Protein AF-A0A2P4XGY5-F1 (afdb_monomer_lite)

Secondary structure (DSSP, 8-state):
------------------------------------------S-TTTTHHHHHHHHHTT--HHHHHHHTTHHHHHHHH-TT-HHHHT-HHHHHHHHHHHHHHHS---

InterPro domains:
  IPR031825 RXLR phytopathogen effector protein [PF16810] (3-102)

Sequence (107 aa):
MTSRSDQITLSGVDLPDHELSEATTGMGRFLRSSDDTKNDADSEERGFEAYYKMWHNNGETSAAIKKDLGIPGLRFRYGKGSAKLLARDEYKKWKGYKEYLKTHPLD

pLDDT: mean 71.8, std 21.52, range [37.44, 94.12]

Structure (mmCIF, N/CA/C/O backbone):
data_AF-A0A2P4XGY5-F1
#
_entry.id   AF-A0A2P4XGY5-F1
#
loop_
_atom_site.group_PDB
_atom_site.id
_atom_site.type_symbol
_atom_site.label_atom_id
_atom_site.label_alt_id
_atom_site.label_comp_id
_atom_site.label_asym_id
_atom_site.label_entity_id
_atom_site.label_seq_id
_atom_site.pdbx_PDB_ins_code
_atom_site.Cartn_x
_atom_site.Cartn_y
_atom_site.Cartn_z
_atom_site.occupancy
_atom_site.B_iso_or_equiv
_atom_site.auth_seq_id
_atom_site.auth_comp_id
_atom_site.auth_asym_id
_atom_site.auth_atom_id
_atom_site.pdbx_PDB_model_num
ATOM 1 N N . MET A 1 1 ? 63.642 -21.630 -48.508 1.00 37.44 1 MET A N 1
ATOM 2 C CA . MET A 1 1 ? 63.245 -20.643 -49.533 1.00 37.44 1 MET A CA 1
ATOM 3 C C . MET A 1 1 ? 61.914 -20.036 -49.107 1.00 37.44 1 MET A C 1
ATOM 5 O O . MET A 1 1 ? 60.997 -20.801 -48.856 1.00 37.44 1 MET A O 1
ATOM 9 N N . THR A 1 2 ? 61.901 -18.700 -48.958 1.00 45.09 2 THR A N 1
ATOM 10 C CA . THR A 1 2 ? 60.759 -17.745 -48.990 1.00 45.09 2 THR A CA 1
ATOM 11 C C . THR A 1 2 ? 59.548 -18.016 -48.080 1.00 45.09 2 THR A C 1
ATOM 13 O O . THR A 1 2 ? 58.754 -18.906 -48.346 1.00 45.09 2 THR A O 1
ATOM 16 N N . SER A 1 3 ? 59.426 -17.316 -46.944 1.00 48.00 3 SER A N 1
ATOM 17 C CA . SER A 1 3 ? 58.720 -16.020 -46.781 1.00 48.00 3 SER A CA 1
ATOM 18 C C . SER A 1 3 ? 57.253 -16.025 -47.213 1.00 48.00 3 SER A C 1
ATOM 20 O O . SER A 1 3 ? 56.993 -16.000 -48.412 1.00 48.00 3 SER A O 1
ATOM 22 N N . ARG A 1 4 ? 56.331 -15.855 -46.252 1.00 46.91 4 ARG A N 1
ATOM 23 C CA . ARG A 1 4 ? 55.344 -14.761 -46.283 1.00 46.91 4 ARG A CA 1
ATOM 24 C C . ARG A 1 4 ? 54.706 -14.558 -44.907 1.00 46.91 4 ARG A C 1
ATOM 26 O O . ARG A 1 4 ? 54.059 -15.447 -44.368 1.00 46.91 4 ARG A 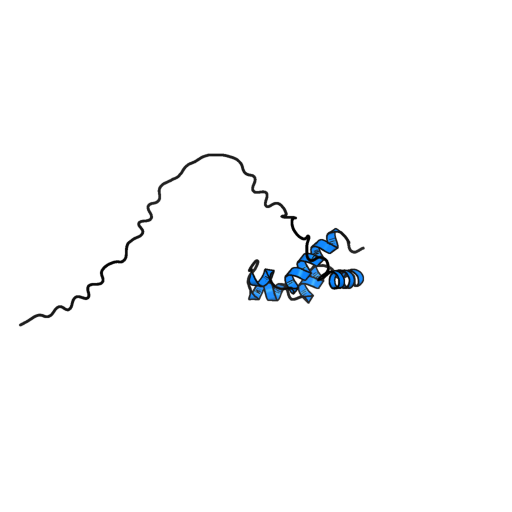O 1
ATOM 33 N N . SER A 1 5 ? 54.962 -13.382 -44.354 1.00 55.62 5 SER A N 1
ATOM 34 C CA . SER A 1 5 ? 54.283 -12.815 -43.198 1.00 55.62 5 SER A CA 1
ATOM 35 C C . SER A 1 5 ? 52.992 -12.156 -43.674 1.00 55.62 5 SER A C 1
ATOM 37 O O . SER A 1 5 ? 53.058 -11.329 -44.580 1.00 55.62 5 SER A O 1
ATOM 39 N N . ASP A 1 6 ? 51.867 -12.440 -43.027 1.00 55.53 6 ASP A N 1
ATOM 40 C CA . ASP A 1 6 ? 50.656 -11.629 -43.146 1.00 55.53 6 ASP A CA 1
ATOM 41 C C . ASP A 1 6 ? 50.353 -11.034 -41.764 1.00 55.53 6 ASP A C 1
ATOM 43 O O . ASP A 1 6 ? 49.830 -11.685 -40.861 1.00 55.53 6 ASP A O 1
ATOM 47 N N . GLN A 1 7 ? 50.808 -9.789 -41.594 1.00 51.50 7 GLN A N 1
ATOM 48 C CA . GLN A 1 7 ? 50.501 -8.918 -40.464 1.00 51.50 7 GLN A CA 1
ATOM 49 C C . GLN A 1 7 ? 49.045 -8.457 -40.562 1.00 51.50 7 GLN A C 1
ATOM 51 O O . GLN A 1 7 ? 48.626 -7.935 -41.593 1.00 51.50 7 GLN A O 1
ATOM 56 N N . ILE A 1 8 ? 48.303 -8.577 -39.463 1.00 56.19 8 ILE A N 1
ATOM 57 C CA . ILE A 1 8 ? 47.029 -7.885 -39.276 1.00 56.19 8 ILE A CA 1
ATOM 58 C C . ILE A 1 8 ? 47.335 -6.643 -38.438 1.00 56.19 8 ILE A C 1
ATOM 60 O O . ILE A 1 8 ? 47.597 -6.739 -37.241 1.00 56.19 8 ILE A O 1
ATOM 64 N N . THR A 1 9 ? 47.338 -5.478 -39.080 1.00 54.66 9 THR A N 1
ATOM 65 C CA . THR A 1 9 ? 47.434 -4.176 -38.413 1.00 54.66 9 THR A CA 1
ATOM 66 C C . THR A 1 9 ? 46.053 -3.798 -37.883 1.00 54.66 9 THR A C 1
ATOM 68 O O . THR A 1 9 ? 45.167 -3.452 -38.661 1.00 54.66 9 THR A O 1
ATOM 71 N N . LEU A 1 10 ? 45.862 -3.850 -36.564 1.00 51.94 10 LEU A N 1
ATOM 72 C CA . LEU A 1 10 ? 44.724 -3.231 -35.880 1.00 51.94 10 LEU A CA 1
ATOM 73 C C . LEU A 1 10 ? 45.239 -2.026 -35.097 1.00 51.94 10 LEU A C 1
ATOM 75 O O . LEU A 1 10 ? 45.783 -2.147 -34.002 1.00 51.94 10 LEU A O 1
ATOM 79 N N . SER A 1 11 ? 45.117 -0.859 -35.719 1.00 54.34 11 SER A N 1
ATOM 80 C CA . SER A 1 11 ? 45.377 0.432 -35.097 1.00 54.34 11 SER A CA 1
ATOM 81 C C . SER A 1 11 ? 44.217 0.825 -34.181 1.00 54.34 11 SER A C 1
ATOM 83 O O . SER A 1 11 ? 43.065 0.799 -34.604 1.00 54.34 11 SER A O 1
ATOM 85 N N . GLY A 1 12 ? 44.558 1.283 -32.975 1.00 49.09 12 GLY A N 1
ATOM 86 C CA . GLY A 1 12 ? 43.756 2.244 -32.219 1.00 49.09 12 GLY A CA 1
ATOM 87 C C . GLY A 1 12 ? 42.741 1.655 -31.247 1.00 49.09 12 GLY A C 1
ATOM 88 O O . GLY A 1 12 ? 41.549 1.656 -31.531 1.00 49.09 12 GLY A O 1
ATOM 89 N N . VAL A 1 13 ? 43.198 1.272 -30.052 1.00 45.91 13 VAL A N 1
ATOM 90 C CA . VAL A 1 13 ? 42.359 1.383 -28.853 1.00 45.91 13 VAL A CA 1
ATOM 91 C C . VAL A 1 13 ? 43.190 2.049 -27.763 1.00 45.91 13 VAL A C 1
ATOM 93 O O . VAL A 1 13 ? 44.171 1.502 -27.269 1.00 45.91 13 VAL A O 1
ATOM 96 N N . ASP A 1 14 ? 42.792 3.285 -27.506 1.00 43.50 14 ASP A N 1
ATOM 97 C CA . ASP A 1 14 ? 43.251 4.219 -26.490 1.00 43.50 14 ASP A CA 1
ATOM 98 C C . ASP A 1 14 ? 43.132 3.598 -25.084 1.00 43.50 14 ASP A C 1
ATOM 100 O O . ASP A 1 14 ? 42.081 3.059 -24.721 1.00 43.50 14 ASP A O 1
ATOM 104 N N . LEU A 1 15 ? 44.224 3.622 -24.314 1.00 52.44 15 LEU A N 1
ATOM 105 C CA . LEU A 1 15 ? 44.234 3.259 -22.895 1.00 52.44 15 LEU A CA 1
ATOM 106 C C . LEU A 1 15 ? 43.568 4.377 -22.081 1.00 52.44 15 LEU A C 1
ATOM 108 O O . LEU A 1 15 ? 43.986 5.524 -22.220 1.00 52.44 15 LEU A O 1
ATOM 112 N N . PRO A 1 16 ? 42.697 4.077 -21.105 1.00 49.97 16 PRO A N 1
ATOM 113 C CA . PRO A 1 16 ? 42.572 4.936 -19.948 1.00 49.97 16 PRO A CA 1
ATOM 114 C C . PRO A 1 16 ? 43.587 4.481 -18.897 1.00 49.97 16 PRO A C 1
ATOM 116 O O . PRO A 1 16 ? 43.412 3.481 -18.199 1.00 49.97 16 PRO A O 1
ATOM 119 N N . ASP A 1 17 ? 44.663 5.249 -18.823 1.00 48.97 17 ASP A N 1
ATOM 120 C CA . ASP A 1 17 ? 45.519 5.381 -17.656 1.00 48.97 17 ASP A CA 1
ATOM 121 C C . ASP A 1 17 ? 44.669 5.970 -16.514 1.00 48.97 17 ASP A C 1
ATOM 123 O O . ASP A 1 17 ? 44.130 7.072 -16.633 1.00 48.97 17 ASP A O 1
ATOM 127 N N . HIS A 1 18 ? 44.437 5.202 -15.447 1.00 39.31 18 HIS A N 1
ATOM 128 C CA . HIS A 1 18 ? 43.708 5.683 -14.270 1.00 39.31 18 HIS A CA 1
ATOM 129 C C . HIS A 1 18 ? 44.672 5.792 -13.089 1.00 39.31 18 HIS A C 1
ATOM 131 O O . HIS A 1 18 ? 44.630 5.002 -12.142 1.00 39.31 18 HIS A O 1
ATOM 137 N N . GLU A 1 19 ? 45.539 6.797 -13.168 1.00 43.22 19 GLU A N 1
ATOM 138 C CA . GLU A 1 19 ? 46.368 7.268 -12.063 1.00 43.22 19 GLU A CA 1
ATOM 139 C C . GLU A 1 19 ? 45.480 7.746 -10.903 1.00 43.22 19 GLU A C 1
ATOM 141 O O . GLU A 1 19 ? 44.643 8.645 -11.015 1.00 43.22 19 GLU A O 1
ATOM 146 N N . LEU A 1 20 ? 45.672 7.102 -9.756 1.00 45.53 20 LEU A N 1
ATOM 147 C CA . LEU A 1 20 ? 45.233 7.566 -8.447 1.00 45.53 20 LEU A CA 1
ATOM 148 C C . LEU A 1 20 ? 46.082 8.776 -8.043 1.00 45.53 20 LEU A C 1
ATOM 150 O O . LEU A 1 20 ? 47.285 8.629 -7.849 1.00 45.53 20 LEU A O 1
ATOM 154 N N . SER A 1 21 ? 45.467 9.940 -7.820 1.00 39.94 21 SER A N 1
ATOM 155 C CA . SER A 1 21 ? 46.024 10.964 -6.922 1.00 39.94 21 SER A CA 1
ATOM 156 C C . SER A 1 21 ? 44.947 11.899 -6.362 1.00 39.94 21 SER A C 1
ATOM 158 O O . SER A 1 21 ? 44.433 12.795 -7.022 1.00 39.94 21 SER A O 1
ATOM 160 N N . GLU A 1 22 ? 44.589 11.584 -5.117 1.00 44.88 22 GLU A N 1
ATOM 161 C CA . GLU A 1 22 ? 44.349 12.469 -3.971 1.00 44.88 22 GLU A CA 1
ATOM 162 C C . GLU A 1 22 ? 43.807 13.890 -4.223 1.00 44.88 22 GLU A C 1
ATOM 164 O O . GLU A 1 22 ? 44.547 14.839 -4.465 1.00 44.88 22 GLU A O 1
ATOM 169 N N . ALA A 1 23 ? 42.508 14.069 -3.964 1.00 43.47 23 ALA A N 1
ATOM 170 C CA . ALA A 1 23 ? 41.933 15.360 -3.597 1.00 43.47 23 ALA A CA 1
ATOM 171 C C . ALA A 1 23 ? 41.530 15.329 -2.113 1.00 43.47 23 ALA A C 1
ATOM 173 O O . ALA A 1 23 ? 40.407 14.972 -1.756 1.00 43.47 23 ALA A O 1
ATOM 174 N N . THR A 1 24 ? 42.458 15.706 -1.230 1.00 49.38 24 THR A N 1
ATOM 175 C CA . THR A 1 24 ? 42.098 16.155 0.119 1.00 49.38 24 THR A CA 1
ATOM 176 C C . THR A 1 24 ? 41.505 17.558 0.000 1.00 49.38 24 THR A C 1
ATOM 178 O O . THR A 1 24 ? 42.178 18.532 -0.326 1.00 49.38 24 THR A O 1
ATOM 181 N N . THR A 1 25 ? 40.197 17.674 0.193 1.00 49.09 25 THR A N 1
ATOM 182 C CA . THR A 1 25 ? 39.537 18.954 0.454 1.00 49.09 25 THR A CA 1
ATOM 183 C C . THR A 1 25 ? 38.646 18.741 1.659 1.00 49.09 25 THR A C 1
ATOM 185 O O . THR A 1 25 ? 37.516 18.266 1.566 1.00 49.09 25 THR A O 1
ATOM 188 N N . GLY A 1 26 ? 39.206 19.052 2.825 1.00 50.72 26 GLY A N 1
ATOM 189 C CA . GLY A 1 26 ? 38.421 19.257 4.024 1.00 50.72 26 GLY A CA 1
ATOM 190 C C . GLY A 1 26 ? 37.475 20.433 3.810 1.00 50.72 26 GLY A C 1
ATOM 191 O O . GLY A 1 26 ? 37.919 21.554 3.600 1.00 50.72 26 GLY A O 1
ATOM 192 N N . MET A 1 27 ? 36.178 20.169 3.895 1.00 45.06 27 MET A N 1
ATOM 193 C CA . MET A 1 27 ? 35.143 21.150 4.200 1.00 45.06 27 MET A CA 1
ATOM 194 C C . MET A 1 27 ? 33.982 20.395 4.836 1.00 45.06 27 MET A C 1
ATOM 196 O O . MET A 1 27 ? 33.572 19.327 4.387 1.00 45.06 27 MET A O 1
ATOM 200 N N . GLY A 1 28 ? 33.564 20.905 5.988 1.00 45.88 28 GLY A N 1
ATOM 201 C CA . GLY A 1 28 ? 32.724 20.195 6.928 1.00 45.88 28 GLY A CA 1
ATOM 202 C C . GLY A 1 28 ? 31.275 20.034 6.497 1.00 45.88 28 GLY A C 1
ATOM 203 O O . GLY A 1 28 ? 30.821 20.582 5.500 1.00 45.88 28 GLY A O 1
ATOM 204 N N . ARG A 1 29 ? 30.559 19.342 7.392 1.00 52.03 29 ARG A N 1
ATOM 205 C CA . ARG A 1 29 ? 29.111 19.409 7.602 1.00 52.03 29 ARG A CA 1
ATOM 206 C C . ARG A 1 29 ? 28.300 19.149 6.337 1.00 52.03 29 ARG A C 1
ATOM 208 O O . ARG A 1 29 ? 28.008 20.086 5.629 1.00 52.03 29 ARG A O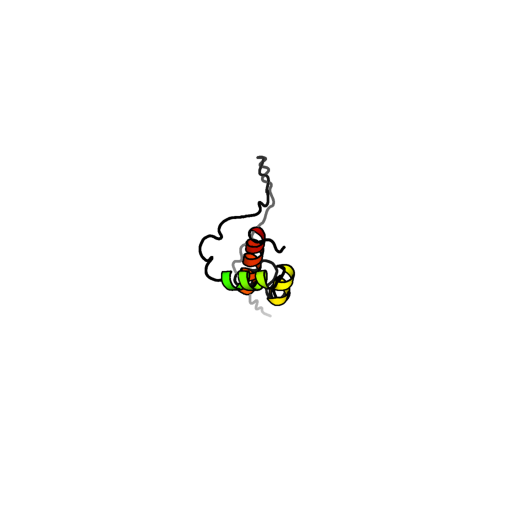 1
ATOM 215 N N . PHE A 1 30 ? 27.738 17.949 6.220 1.00 46.72 30 PHE A N 1
ATOM 216 C CA . PHE A 1 30 ? 26.279 17.825 6.178 1.00 46.72 30 PHE A CA 1
ATOM 217 C C . PHE A 1 30 ? 25.865 16.495 6.803 1.00 46.72 30 PHE A C 1
ATOM 219 O O . PHE A 1 30 ? 26.237 15.414 6.354 1.00 46.72 30 PHE A O 1
ATOM 226 N N . LEU A 1 31 ? 25.089 16.616 7.878 1.00 55.31 31 LEU A N 1
ATOM 227 C CA . LEU A 1 31 ? 24.214 15.581 8.398 1.00 55.31 31 LEU A CA 1
ATOM 228 C C . LEU A 1 31 ? 23.413 15.017 7.222 1.00 55.31 31 LEU A C 1
ATOM 230 O O . LEU A 1 31 ? 22.451 15.644 6.784 1.00 55.31 31 LEU A O 1
ATOM 234 N N . ARG A 1 32 ? 23.761 13.833 6.712 1.00 44.66 32 ARG A N 1
ATOM 235 C CA . ARG A 1 32 ? 22.828 13.098 5.856 1.00 44.66 32 ARG A CA 1
ATOM 236 C C . ARG A 1 32 ? 21.854 12.355 6.760 1.00 44.66 32 ARG A C 1
ATOM 238 O O . ARG A 1 32 ? 21.857 11.132 6.853 1.00 44.66 32 ARG A O 1
ATOM 245 N N . SER A 1 33 ? 21.031 13.158 7.439 1.00 49.53 33 SER A N 1
ATOM 246 C CA . SER A 1 33 ? 19.663 12.786 7.756 1.00 49.53 33 SER A CA 1
ATOM 247 C C . SER A 1 33 ? 19.090 12.248 6.449 1.00 49.53 33 SER A C 1
ATOM 249 O O . SER A 1 33 ? 18.897 13.005 5.499 1.00 49.53 33 SER A O 1
ATOM 251 N N . SER A 1 34 ? 18.915 10.931 6.336 1.00 41.94 34 SER A N 1
ATOM 252 C CA . SER A 1 34 ? 17.953 10.414 5.362 1.00 41.94 34 SER A CA 1
ATOM 253 C C . SER A 1 34 ? 16.595 10.638 5.994 1.00 41.94 34 SER A C 1
ATOM 255 O O . SER A 1 34 ? 15.980 9.741 6.564 1.00 41.94 34 SER A O 1
ATOM 257 N N . ASP A 1 35 ? 16.272 11.926 5.974 1.00 40.25 35 ASP A N 1
ATOM 258 C CA . ASP A 1 35 ? 15.002 12.535 6.236 1.00 40.25 35 ASP A CA 1
ATOM 259 C C . ASP A 1 35 ? 13.953 11.707 5.506 1.00 40.25 35 ASP A C 1
ATOM 261 O O . ASP A 1 35 ? 14.072 11.422 4.308 1.00 40.25 35 ASP A O 1
ATOM 265 N N . ASP A 1 36 ? 12.996 11.245 6.300 1.00 46.94 36 ASP A N 1
ATOM 266 C CA . ASP A 1 36 ? 11.699 10.747 5.890 1.00 46.94 36 ASP A CA 1
ATOM 267 C C . ASP A 1 36 ? 11.161 11.740 4.853 1.00 46.94 36 ASP A C 1
ATOM 269 O O . ASP A 1 36 ? 10.573 12.750 5.217 1.00 46.94 36 ASP A O 1
ATOM 273 N N . THR A 1 37 ? 11.458 11.510 3.567 1.00 44.50 37 THR A N 1
ATOM 274 C CA . THR A 1 37 ? 11.048 12.402 2.481 1.00 44.50 37 THR A CA 1
ATOM 275 C C . THR A 1 37 ? 9.535 12.281 2.351 1.00 44.50 37 THR A C 1
ATOM 277 O O . THR A 1 37 ? 9.003 11.481 1.580 1.00 44.50 37 THR A O 1
ATOM 280 N N . LYS A 1 38 ? 8.850 13.038 3.204 1.00 51.84 38 LYS A N 1
ATOM 281 C CA . LYS A 1 38 ? 7.466 13.459 3.099 1.00 51.84 38 LYS A CA 1
ATOM 282 C C . LYS A 1 38 ? 7.462 14.734 2.272 1.00 51.84 38 LYS A C 1
ATOM 284 O O . LYS A 1 38 ? 7.701 15.807 2.809 1.00 51.84 38 LYS A O 1
ATOM 289 N N . ASN A 1 39 ? 7.263 14.565 0.974 1.00 47.91 39 ASN A N 1
ATOM 290 C CA . ASN A 1 39 ? 6.642 15.494 0.020 1.00 47.91 39 ASN A CA 1
ATOM 291 C C . ASN A 1 39 ? 7.019 14.973 -1.372 1.00 47.91 39 ASN A C 1
ATOM 293 O O . ASN A 1 39 ? 8.177 14.646 -1.597 1.00 47.91 39 ASN A O 1
ATOM 297 N N . ASP A 1 40 ? 6.129 14.752 -2.328 1.00 41.06 40 ASP A N 1
ATOM 298 C CA . ASP A 1 40 ? 4.831 15.365 -2.585 1.00 41.06 40 ASP A CA 1
ATOM 299 C C . ASP A 1 40 ? 3.838 14.269 -2.993 1.00 41.06 40 ASP A C 1
ATOM 301 O O . ASP A 1 40 ? 4.008 13.619 -4.026 1.00 41.06 40 ASP A O 1
ATOM 305 N N . ALA A 1 41 ? 2.803 14.040 -2.188 1.00 44.25 41 ALA A N 1
ATOM 306 C CA . ALA A 1 41 ? 1.679 13.178 -2.559 1.00 44.25 41 ALA A CA 1
ATOM 307 C C . ALA A 1 41 ? 0.390 14.002 -2.636 1.00 44.25 41 ALA A C 1
ATOM 309 O O . ALA A 1 41 ? -0.643 13.587 -2.127 1.00 44.25 41 ALA A O 1
ATOM 310 N N . ASP A 1 42 ? 0.461 15.173 -3.263 1.00 46.69 42 ASP A N 1
ATOM 311 C CA . ASP A 1 42 ? -0.700 16.015 -3.539 1.00 46.69 42 ASP A CA 1
ATOM 312 C C . ASP A 1 42 ? -0.882 16.101 -5.062 1.00 46.69 42 ASP A C 1
ATOM 314 O O . ASP A 1 42 ? -0.252 16.924 -5.722 1.00 46.69 42 ASP A O 1
ATOM 318 N N . SER A 1 43 ? -1.630 15.151 -5.648 1.00 45.53 43 SER A N 1
ATOM 319 C CA . SER A 1 43 ? -2.280 15.317 -6.973 1.00 45.53 43 SER A CA 1
ATOM 320 C C . SER A 1 43 ? -3.087 14.117 -7.500 1.00 45.53 43 SER A C 1
ATOM 322 O O . SER A 1 43 ? -3.721 14.244 -8.542 1.00 45.53 43 SER A O 1
ATOM 324 N N . GLU A 1 44 ? -3.153 12.967 -6.818 1.00 43.84 44 GLU A N 1
ATOM 325 C CA . GLU A 1 44 ? -3.930 11.807 -7.321 1.00 43.84 44 GLU A CA 1
ATOM 326 C C . GLU A 1 44 ? -4.841 11.154 -6.263 1.00 43.84 44 GLU A C 1
ATOM 328 O O . GLU A 1 44 ? -5.245 9.997 -6.407 1.00 43.84 44 GLU A O 1
ATOM 333 N N . GLU A 1 45 ? -5.193 11.881 -5.195 1.00 45.09 45 GLU A N 1
ATOM 334 C CA . GLU A 1 45 ? -5.897 11.345 -4.012 1.00 45.09 45 GLU A CA 1
ATOM 335 C C . GLU A 1 45 ? -7.219 10.623 -4.348 1.00 45.09 45 GLU A C 1
ATOM 337 O O . GLU A 1 45 ? -7.635 9.710 -3.638 1.00 45.09 45 GLU A O 1
ATOM 342 N N . ARG A 1 46 ? -7.838 10.911 -5.501 1.00 54.16 46 ARG A N 1
ATOM 343 C CA . ARG A 1 46 ? -9.096 10.273 -5.918 1.00 54.16 46 ARG A CA 1
ATOM 344 C C . ARG A 1 46 ? -8.946 8.852 -6.500 1.00 54.16 46 ARG A C 1
ATOM 346 O O . ARG A 1 46 ? -9.950 8.163 -6.654 1.00 54.16 46 ARG A O 1
ATOM 353 N N . GLY A 1 47 ? -7.736 8.387 -6.831 1.00 71.56 47 GLY A N 1
ATOM 354 C CA . GLY A 1 47 ? -7.547 7.138 -7.593 1.00 71.56 47 GLY A CA 1
ATOM 355 C C . GLY A 1 47 ? -7.701 5.839 -6.789 1.00 71.56 47 GLY A C 1
ATOM 356 O O . GLY A 1 47 ? -8.223 4.846 -7.299 1.00 71.56 47 GLY A O 1
ATOM 357 N N . PHE A 1 48 ? -7.260 5.825 -5.527 1.00 86.06 48 PHE A N 1
ATOM 358 C CA . PHE A 1 48 ? -7.196 4.599 -4.715 1.00 86.06 48 PHE A CA 1
ATOM 359 C C . PHE A 1 48 ? -7.910 4.688 -3.360 1.00 86.06 48 PHE A C 1
ATOM 361 O O . PHE A 1 48 ? -7.979 3.686 -2.649 1.00 86.06 48 PHE A O 1
ATOM 368 N N . GLU A 1 49 ? -8.492 5.839 -3.018 1.00 87.88 49 GLU A N 1
ATOM 369 C CA . GLU A 1 49 ? -9.133 6.081 -1.718 1.00 87.88 49 GLU A CA 1
ATOM 370 C C . GLU A 1 49 ? -10.244 5.067 -1.394 1.00 87.88 49 GLU A C 1
ATOM 372 O O . GLU A 1 49 ? -10.365 4.612 -0.257 1.00 87.88 49 GLU A O 1
ATOM 377 N N . ALA A 1 50 ? -11.016 4.642 -2.400 1.00 89.19 50 ALA A N 1
ATOM 378 C CA . ALA A 1 50 ? -12.053 3.623 -2.231 1.00 89.19 50 ALA A CA 1
ATOM 379 C C . ALA A 1 50 ? -11.489 2.289 -1.705 1.00 89.19 50 ALA A C 1
ATOM 381 O O . ALA A 1 50 ? -12.105 1.654 -0.849 1.00 89.19 50 ALA A O 1
ATOM 382 N N . TYR A 1 51 ? -10.295 1.892 -2.162 1.00 89.81 51 TYR A N 1
ATOM 383 C CA . TYR A 1 51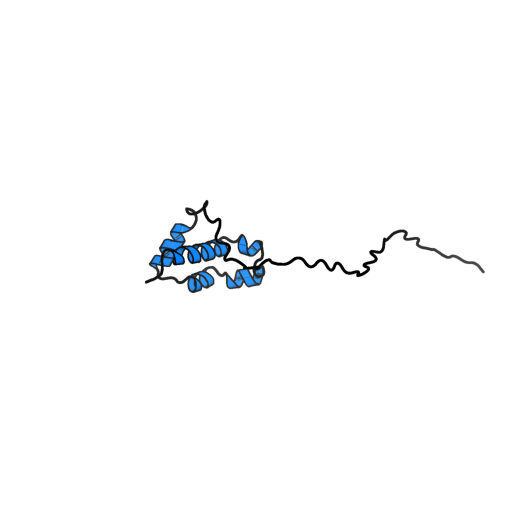 ? -9.617 0.697 -1.656 1.00 89.81 51 TYR A CA 1
ATOM 384 C C . TYR A 1 51 ? -9.161 0.898 -0.214 1.00 89.81 51 TYR A C 1
ATOM 386 O O . TYR A 1 51 ? -9.324 -0.003 0.601 1.00 89.81 51 TYR A O 1
ATOM 394 N N . TYR A 1 52 ? -8.638 2.081 0.117 1.00 92.62 52 TYR A N 1
ATOM 395 C CA . TYR A 1 52 ? -8.176 2.387 1.471 1.00 92.62 52 TYR A CA 1
ATOM 396 C C . TYR A 1 52 ? -9.324 2.331 2.474 1.00 92.62 52 TYR A C 1
ATOM 398 O O . TYR A 1 52 ? -9.195 1.667 3.496 1.00 92.62 52 TYR A O 1
ATOM 406 N N . LYS A 1 53 ? -10.469 2.940 2.144 1.00 92.19 53 LYS A N 1
ATOM 407 C CA . LYS A 1 53 ? -11.687 2.886 2.965 1.00 92.19 53 LYS A CA 1
ATOM 408 C C . LYS A 1 53 ? -12.184 1.455 3.145 1.00 92.19 53 LYS A C 1
ATOM 410 O O . LYS A 1 53 ? -12.486 1.057 4.262 1.00 92.19 53 LYS A O 1
ATOM 415 N N . MET A 1 54 ? -12.236 0.668 2.068 1.00 93.62 54 MET A N 1
ATOM 416 C CA . MET A 1 54 ? -12.644 -0.739 2.138 1.00 93.62 54 MET A CA 1
ATOM 417 C C . MET A 1 54 ? -11.715 -1.555 3.047 1.00 93.62 54 MET A C 1
ATOM 419 O O . MET A 1 54 ? -12.190 -2.266 3.926 1.00 93.62 54 MET A O 1
ATOM 423 N N . TRP A 1 55 ? -10.398 -1.438 2.867 1.00 94.12 55 TRP A N 1
ATOM 424 C CA . TRP A 1 55 ? -9.419 -2.140 3.698 1.00 94.12 55 TRP A CA 1
ATOM 425 C C . TRP A 1 55 ? -9.488 -1.701 5.160 1.00 94.12 55 TRP A C 1
ATOM 427 O O . TRP A 1 55 ? -9.474 -2.549 6.047 1.00 94.12 55 TRP A O 1
ATOM 437 N N . HIS A 1 56 ? -9.645 -0.402 5.409 1.00 92.62 56 HIS A N 1
ATOM 438 C CA . HIS A 1 56 ? -9.772 0.138 6.756 1.00 92.62 56 HIS A CA 1
ATOM 439 C C . HIS A 1 56 ? -11.042 -0.363 7.453 1.00 92.62 56 HIS A C 1
ATOM 441 O O . HIS A 1 56 ? -10.980 -0.828 8.586 1.00 92.62 56 HIS A O 1
ATOM 447 N N . ASN A 1 57 ? -12.183 -0.347 6.758 1.00 92.38 57 ASN A N 1
ATOM 448 C CA . ASN A 1 57 ? -13.453 -0.863 7.280 1.00 92.38 57 ASN A CA 1
ATOM 449 C C . ASN A 1 57 ? -13.400 -2.367 7.579 1.00 92.38 57 ASN A C 1
ATOM 451 O O . ASN A 1 57 ? -14.078 -2.834 8.489 1.00 92.38 57 ASN A O 1
ATOM 455 N N . ASN A 1 58 ? -12.585 -3.117 6.836 1.00 90.69 58 ASN A N 1
ATOM 456 C CA . ASN A 1 58 ? -12.361 -4.540 7.073 1.00 90.69 58 ASN A CA 1
ATOM 457 C C . ASN A 1 58 ? -11.340 -4.813 8.196 1.00 90.69 58 ASN A C 1
ATOM 459 O O . ASN A 1 58 ? -11.052 -5.974 8.477 1.00 90.69 58 ASN A O 1
ATOM 463 N N . GLY A 1 59 ? -10.764 -3.778 8.818 1.00 90.50 59 GLY A N 1
ATOM 464 C CA . GLY A 1 59 ? -9.724 -3.933 9.837 1.00 90.50 59 GLY A CA 1
ATOM 465 C C . GLY A 1 59 ? -8.385 -4.428 9.277 1.00 90.50 59 GLY A C 1
ATOM 466 O O . GLY A 1 59 ? -7.542 -4.940 10.016 1.00 90.50 59 GLY A O 1
ATOM 467 N N . GLU A 1 60 ? -8.169 -4.319 7.964 1.00 92.12 60 GLU A N 1
ATOM 468 C CA . GLU A 1 60 ? -6.988 -4.872 7.311 1.00 92.12 60 GLU A CA 1
ATOM 469 C C . GLU A 1 60 ? -5.748 -4.034 7.613 1.00 92.12 60 GLU A C 1
ATOM 471 O O . GLU A 1 60 ? -5.668 -2.841 7.310 1.00 92.12 60 GLU A O 1
ATOM 476 N N . THR A 1 61 ? -4.709 -4.666 8.151 1.00 92.44 61 THR A N 1
ATOM 477 C CA . THR A 1 61 ? -3.448 -3.971 8.428 1.00 92.44 61 THR A CA 1
ATOM 478 C C . THR A 1 61 ? -2.620 -3.780 7.157 1.00 92.44 61 THR A C 1
ATOM 480 O O . THR A 1 61 ? -2.667 -4.577 6.217 1.00 92.44 61 THR A O 1
ATOM 483 N N . SER A 1 62 ? -1.733 -2.779 7.146 1.00 89.62 62 SER A N 1
ATOM 484 C CA . SER A 1 62 ? -0.802 -2.589 6.019 1.00 89.62 62 SER A CA 1
ATOM 485 C C . SER A 1 62 ? 0.069 -3.815 5.713 1.00 89.62 62 SER A C 1
ATOM 487 O O . SER A 1 62 ? 0.528 -3.974 4.580 1.00 89.62 62 SER A O 1
ATOM 489 N N . ALA A 1 63 ? 0.334 -4.674 6.702 1.00 91.38 63 ALA A N 1
ATOM 490 C CA . ALA A 1 63 ? 1.103 -5.901 6.528 1.00 91.38 63 ALA A CA 1
ATOM 491 C C . ALA A 1 63 ? 0.283 -7.010 5.854 1.00 91.38 63 ALA A C 1
ATOM 493 O O . ALA A 1 63 ? 0.848 -7.757 5.051 1.00 91.38 63 ALA A O 1
ATOM 494 N N . ALA A 1 64 ? -1.016 -7.094 6.150 1.00 93.31 64 ALA A N 1
ATOM 495 C CA . ALA A 1 64 ? -1.944 -8.009 5.493 1.00 93.31 64 ALA A CA 1
ATOM 496 C C . ALA A 1 64 ? -2.121 -7.621 4.019 1.00 93.31 64 ALA A C 1
ATOM 498 O O . ALA A 1 64 ? -1.766 -8.404 3.137 1.00 93.31 64 ALA A O 1
ATOM 499 N N . ILE A 1 65 ? -2.460 -6.354 3.752 1.00 93.62 65 ILE A N 1
ATOM 500 C CA . ILE A 1 65 ? -2.596 -5.814 2.389 1.00 93.62 65 ILE A CA 1
ATOM 501 C C . ILE A 1 65 ? -1.307 -5.969 1.575 1.00 93.62 65 ILE A C 1
ATOM 503 O O . ILE A 1 65 ? -1.341 -6.287 0.390 1.00 93.62 65 ILE A O 1
ATOM 507 N N . LYS A 1 66 ? -0.131 -5.820 2.200 1.00 92.31 66 LYS A N 1
ATOM 508 C CA . LYS A 1 66 ? 1.154 -6.066 1.524 1.00 92.31 66 LYS A CA 1
ATOM 509 C C . L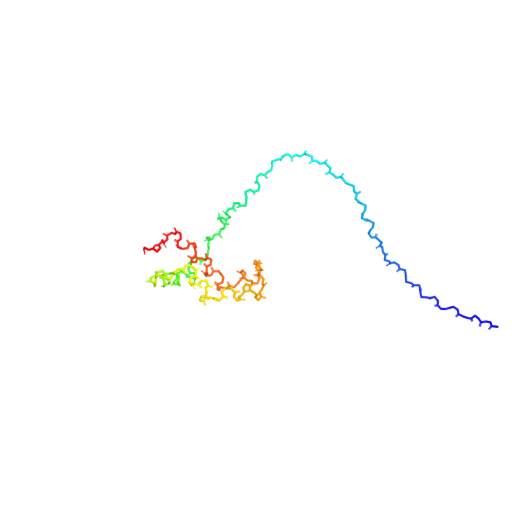YS A 1 66 ? 1.263 -7.484 0.958 1.00 92.31 66 LYS A C 1
ATOM 511 O O . LYS A 1 66 ? 1.868 -7.670 -0.099 1.00 92.31 66 LYS A O 1
ATOM 516 N N . LYS A 1 67 ? 0.791 -8.481 1.711 1.00 93.25 67 LYS A N 1
ATOM 517 C CA . LYS A 1 67 ? 0.830 -9.890 1.306 1.00 93.25 67 LYS A CA 1
ATOM 518 C C . LYS A 1 67 ? -0.240 -10.169 0.256 1.00 93.25 67 LYS A C 1
ATOM 520 O O . LYS A 1 67 ? 0.094 -10.789 -0.746 1.00 93.25 67 LYS A O 1
ATOM 525 N N . ASP A 1 68 ? -1.448 -9.654 0.468 1.00 92.94 68 ASP A N 1
ATOM 526 C CA . ASP A 1 68 ? -2.590 -9.796 -0.441 1.00 92.94 68 ASP A CA 1
ATOM 527 C C . ASP A 1 68 ? -2.281 -9.247 -1.843 1.00 92.94 68 ASP A C 1
ATOM 529 O O . ASP A 1 68 ? -2.394 -9.947 -2.845 1.00 92.94 68 ASP A O 1
ATOM 533 N N . LEU A 1 69 ? -1.692 -8.049 -1.906 1.00 92.12 69 LEU A N 1
ATOM 534 C CA . LEU A 1 69 ? -1.235 -7.419 -3.148 1.00 92.12 69 LEU A CA 1
ATOM 535 C C . LEU A 1 69 ? 0.012 -8.078 -3.770 1.00 92.12 69 LEU A C 1
ATOM 537 O O . LEU A 1 69 ? 0.549 -7.589 -4.764 1.00 92.12 69 LEU A O 1
ATOM 541 N N . GLY A 1 70 ? 0.547 -9.148 -3.173 1.00 93.81 70 GLY A N 1
ATOM 542 C CA . GLY A 1 70 ? 1.684 -9.887 -3.722 1.00 93.81 70 GLY A CA 1
ATOM 543 C C . GLY A 1 70 ? 2.997 -9.096 -3.778 1.00 93.81 70 GLY A C 1
ATOM 544 O O . GLY A 1 70 ? 3.925 -9.487 -4.494 1.00 93.81 70 GLY A O 1
ATOM 545 N N . ILE A 1 71 ? 3.132 -8.009 -3.005 1.00 92.19 71 ILE A N 1
ATOM 546 C CA . ILE A 1 71 ? 4.327 -7.146 -2.999 1.00 92.19 71 ILE A CA 1
ATOM 547 C C . ILE A 1 71 ? 5.633 -7.923 -2.762 1.00 92.19 71 ILE A C 1
ATOM 549 O O . ILE A 1 71 ? 6.626 -7.605 -3.421 1.00 92.19 71 ILE A O 1
ATOM 553 N N . PRO A 1 72 ? 5.702 -8.938 -1.873 1.00 92.50 72 PRO A N 1
ATOM 554 C CA . PRO A 1 72 ? 6.911 -9.747 -1.717 1.00 92.50 72 PRO A CA 1
ATOM 555 C C . PRO A 1 72 ? 7.338 -10.445 -3.015 1.00 92.50 72 PRO A C 1
ATOM 557 O O . PRO A 1 72 ? 8.525 -10.440 -3.343 1.00 92.50 72 PRO A O 1
ATOM 560 N N . GLY A 1 73 ? 6.379 -10.978 -3.778 1.00 92.06 73 GLY A N 1
ATOM 561 C CA . GLY A 1 73 ? 6.630 -11.628 -5.063 1.00 92.06 73 GLY A CA 1
ATOM 562 C C . GLY A 1 73 ? 7.091 -10.637 -6.130 1.00 92.06 73 GLY A C 1
ATOM 563 O O . GLY A 1 73 ? 8.070 -10.894 -6.829 1.00 92.06 73 GLY A O 1
ATOM 564 N N . LEU A 1 74 ? 6.461 -9.461 -6.205 1.00 90.94 74 LEU A N 1
ATOM 565 C CA . LEU A 1 74 ? 6.898 -8.387 -7.106 1.00 90.94 74 LEU A CA 1
ATOM 566 C C . LEU A 1 74 ? 8.308 -7.895 -6.751 1.00 90.94 74 LEU A C 1
ATOM 568 O O . LEU A 1 74 ? 9.129 -7.663 -7.637 1.00 90.94 74 LEU A O 1
ATOM 572 N N . ARG A 1 75 ? 8.620 -7.792 -5.454 1.00 91.62 75 ARG A N 1
ATOM 573 C CA . ARG A 1 75 ? 9.951 -7.403 -4.974 1.00 91.62 75 ARG A CA 1
ATOM 574 C C . ARG A 1 75 ? 11.017 -8.435 -5.331 1.00 91.62 75 ARG A C 1
ATOM 576 O O . ARG A 1 75 ? 12.134 -8.037 -5.640 1.00 91.62 75 ARG A O 1
ATOM 583 N N . PHE A 1 76 ? 10.680 -9.723 -5.295 1.00 91.75 76 PHE A N 1
ATOM 584 C CA . PHE A 1 76 ? 11.568 -10.796 -5.744 1.00 91.75 76 PHE A CA 1
ATOM 585 C C . PHE A 1 76 ? 11.796 -10.741 -7.261 1.00 91.75 76 PHE A C 1
ATOM 587 O O . PHE A 1 76 ? 12.935 -10.811 -7.705 1.00 91.75 76 PHE A O 1
ATOM 594 N N . ARG A 1 77 ? 10.733 -10.539 -8.053 1.00 91.31 77 ARG A N 1
ATOM 595 C CA . ARG A 1 77 ? 10.808 -10.508 -9.526 1.00 91.31 77 ARG A CA 1
ATOM 596 C C . ARG A 1 77 ? 11.557 -9.300 -10.084 1.00 91.31 77 ARG A C 1
ATOM 598 O O . ARG A 1 77 ? 12.324 -9.449 -11.026 1.00 91.31 77 ARG A O 1
ATOM 605 N N . TYR A 1 78 ? 11.303 -8.104 -9.554 1.00 90.38 78 TYR A N 1
ATOM 606 C CA . TYR A 1 78 ? 11.866 -6.865 -10.105 1.00 90.38 78 TYR A CA 1
ATOM 607 C C . TYR A 1 78 ? 13.095 -6.354 -9.351 1.00 90.38 78 TYR A C 1
ATOM 609 O O . TYR A 1 78 ? 13.799 -5.484 -9.855 1.00 90.38 78 TYR A O 1
ATOM 617 N N . GLY A 1 79 ? 13.351 -6.858 -8.145 1.00 86.12 79 GLY A N 1
ATOM 618 C CA . GLY A 1 79 ? 14.364 -6.319 -7.245 1.00 86.12 79 GLY A CA 1
ATOM 619 C C . GLY A 1 79 ? 13.829 -5.178 -6.375 1.00 86.12 79 GLY A C 1
ATOM 620 O O . GLY A 1 79 ? 12.916 -4.428 -6.744 1.00 86.12 79 GLY A O 1
ATOM 621 N N . LYS A 1 80 ? 14.398 -5.057 -5.170 1.00 86.81 80 LYS A N 1
ATOM 622 C CA . LYS A 1 80 ? 14.023 -4.039 -4.177 1.00 86.81 80 LYS A CA 1
ATOM 623 C C . LYS A 1 80 ? 14.334 -2.638 -4.713 1.00 86.81 80 LYS A C 1
ATOM 625 O O . LYS A 1 80 ? 15.464 -2.370 -5.090 1.00 86.81 80 LYS A O 1
ATOM 630 N N . GLY A 1 81 ? 13.342 -1.747 -4.688 1.00 82.25 81 GLY A N 1
ATOM 631 C CA . GLY A 1 81 ? 13.516 -0.345 -5.096 1.00 82.25 81 GLY A CA 1
ATOM 632 C C . GLY A 1 81 ? 13.661 -0.136 -6.605 1.00 82.25 81 GLY A C 1
ATOM 633 O O . GLY A 1 81 ? 13.979 0.965 -7.034 1.00 82.25 81 GLY A O 1
ATOM 634 N N . SER A 1 82 ? 13.422 -1.169 -7.413 1.00 89.31 82 SER A N 1
ATOM 635 C CA . SER A 1 82 ? 13.437 -1.033 -8.867 1.00 89.31 82 SER A CA 1
ATOM 636 C C . SER A 1 82 ? 12.322 -0.103 -9.349 1.00 89.31 82 SER A C 1
ATOM 638 O O . SER A 1 82 ? 11.196 -0.156 -8.850 1.00 89.31 82 SER A O 1
ATOM 640 N N . ALA A 1 83 ? 12.601 0.693 -10.384 1.00 90.38 83 ALA A N 1
ATOM 641 C CA . ALA A 1 83 ? 11.592 1.541 -11.025 1.00 90.38 83 ALA A CA 1
ATOM 642 C C . ALA A 1 83 ? 10.368 0.728 -11.486 1.00 90.38 83 ALA A C 1
ATOM 644 O O . ALA A 1 83 ? 9.232 1.172 -11.343 1.00 90.38 83 ALA A O 1
ATOM 645 N N . LYS A 1 84 ? 10.594 -0.512 -11.947 1.00 89.88 84 LYS A N 1
ATOM 646 C CA . LYS A 1 84 ? 9.532 -1.454 -12.326 1.00 89.88 84 LYS A CA 1
ATOM 647 C C . LYS A 1 84 ? 8.604 -1.789 -11.160 1.00 89.88 84 LYS A C 1
ATOM 649 O O . LYS A 1 84 ? 7.402 -1.828 -11.370 1.00 89.88 84 LYS A O 1
ATOM 654 N N . LEU A 1 85 ? 9.135 -2.005 -9.951 1.00 88.69 85 LEU A N 1
ATOM 655 C CA . LEU A 1 85 ? 8.327 -2.239 -8.751 1.00 88.69 85 LEU A CA 1
ATOM 656 C C . LEU A 1 85 ? 7.572 -0.976 -8.326 1.00 88.69 85 LEU A C 1
ATOM 658 O O . LEU A 1 85 ? 6.395 -1.060 -8.002 1.00 88.69 85 LEU A O 1
ATOM 662 N N . LEU A 1 86 ? 8.240 0.180 -8.332 1.00 87.88 86 LEU A N 1
ATOM 663 C CA . LEU A 1 86 ? 7.648 1.457 -7.916 1.00 87.88 86 LEU A CA 1
ATOM 664 C C . LEU A 1 86 ? 6.511 1.907 -8.846 1.00 87.88 86 LEU A C 1
ATOM 666 O O . LEU A 1 86 ? 5.558 2.534 -8.393 1.00 87.88 86 LEU A O 1
ATOM 670 N N . ALA A 1 87 ? 6.588 1.553 -10.131 1.00 89.88 87 ALA A N 1
ATOM 671 C CA . ALA A 1 87 ? 5.554 1.853 -11.113 1.00 89.88 87 ALA A CA 1
ATOM 672 C C . ALA A 1 87 ? 4.294 0.978 -10.975 1.00 89.88 87 ALA A C 1
ATOM 674 O O . ALA A 1 87 ? 3.265 1.331 -11.544 1.00 89.88 87 ALA A O 1
ATOM 675 N N . ARG A 1 88 ? 4.349 -0.142 -10.235 1.00 90.62 88 ARG A N 1
ATOM 676 C CA . ARG A 1 88 ? 3.206 -1.050 -10.053 1.00 90.62 88 ARG A CA 1
ATOM 677 C C . ARG A 1 88 ? 2.128 -0.420 -9.185 1.00 90.62 88 ARG A C 1
ATOM 679 O O . ARG A 1 88 ? 2.405 0.002 -8.061 1.00 90.62 88 ARG A O 1
ATOM 686 N N . ASP A 1 89 ? 0.889 -0.470 -9.659 1.00 91.88 89 ASP A N 1
ATOM 687 C CA . ASP A 1 89 ? -0.262 0.017 -8.899 1.00 91.88 89 ASP A CA 1
ATOM 688 C C . ASP A 1 89 ? -0.429 -0.725 -7.577 1.00 91.88 89 ASP A C 1
ATOM 690 O O . ASP A 1 89 ? -0.779 -0.108 -6.579 1.00 91.88 89 ASP A O 1
ATOM 694 N N . GLU A 1 90 ? -0.099 -2.019 -7.512 1.00 91.94 90 GLU A N 1
ATOM 695 C CA . GLU A 1 90 ? -0.105 -2.773 -6.257 1.00 91.94 90 GLU A CA 1
ATOM 696 C C . GLU A 1 90 ? 0.830 -2.128 -5.222 1.00 91.94 90 GLU A C 1
ATOM 698 O O . GLU A 1 90 ? 0.464 -1.921 -4.063 1.00 91.94 90 GLU A O 1
ATOM 703 N N . TYR A 1 91 ? 2.036 -1.746 -5.648 1.00 90.56 91 TYR A N 1
ATOM 704 C CA . TYR A 1 91 ? 3.010 -1.109 -4.769 1.00 90.56 91 TYR A CA 1
ATOM 705 C C . TYR A 1 91 ? 2.573 0.300 -4.360 1.00 90.56 91 TYR A C 1
ATOM 707 O O . TYR A 1 91 ? 2.682 0.650 -3.181 1.00 90.56 91 TYR A O 1
ATOM 715 N N . LYS A 1 92 ? 2.039 1.084 -5.305 1.00 91.56 92 LYS A N 1
ATOM 716 C CA . LYS A 1 92 ? 1.495 2.425 -5.045 1.00 91.56 92 LYS A CA 1
ATOM 717 C C . LYS A 1 92 ? 0.325 2.375 -4.064 1.00 91.56 92 LYS A C 1
ATOM 719 O O . LYS A 1 92 ? 0.352 3.104 -3.078 1.00 91.56 92 LYS A O 1
ATOM 724 N N . LYS A 1 93 ? -0.634 1.462 -4.258 1.00 91.06 93 LYS A N 1
ATOM 725 C CA . LYS A 1 93 ? -1.771 1.241 -3.350 1.00 91.06 93 LYS A CA 1
ATOM 726 C C . LYS A 1 93 ? -1.312 0.854 -1.948 1.00 91.06 93 LYS A C 1
ATOM 728 O O . LYS A 1 93 ? -1.774 1.439 -0.976 1.00 91.06 93 LYS A O 1
ATOM 733 N N . TRP A 1 94 ? -0.377 -0.092 -1.822 1.00 93.19 94 TRP A N 1
ATOM 734 C CA . TRP A 1 94 ? 0.164 -0.474 -0.512 1.00 93.19 94 TRP A CA 1
ATOM 735 C C . TRP A 1 94 ? 0.838 0.710 0.193 1.00 93.19 94 TRP A C 1
ATOM 737 O O . TRP A 1 94 ? 0.633 0.933 1.388 1.00 93.19 94 TRP A O 1
ATOM 747 N N . LYS A 1 95 ? 1.647 1.480 -0.544 1.00 91.31 95 LYS A N 1
ATOM 748 C CA . LYS A 1 95 ? 2.315 2.669 -0.012 1.00 91.31 95 LYS A CA 1
ATOM 749 C C . LYS A 1 95 ? 1.320 3.755 0.385 1.00 91.31 95 LYS A C 1
ATOM 751 O O . LYS A 1 95 ? 1.482 4.305 1.466 1.00 91.31 95 LYS A O 1
ATOM 756 N N . GLY A 1 96 ? 0.302 4.017 -0.428 1.00 91.81 96 GLY A N 1
ATOM 757 C CA . GLY A 1 96 ? -0.745 4.984 -0.114 1.00 91.81 96 GLY A CA 1
ATOM 758 C C . GLY A 1 96 ? -1.590 4.554 1.082 1.00 91.81 96 GLY A C 1
ATOM 759 O O . GLY A 1 96 ? -1.809 5.357 1.978 1.00 91.81 96 GLY A O 1
ATOM 760 N N . TYR A 1 97 ? -1.948 3.272 1.192 1.00 92.19 97 TYR A N 1
ATOM 761 C CA . TYR A 1 97 ? -2.679 2.766 2.356 1.00 92.19 97 TYR A CA 1
ATOM 762 C C . TYR A 1 97 ? -1.873 2.890 3.654 1.00 92.19 97 TYR A C 1
ATOM 764 O O . TYR A 1 97 ? -2.416 3.216 4.704 1.00 92.19 97 TYR A O 1
ATOM 772 N N . LYS A 1 98 ? -0.548 2.7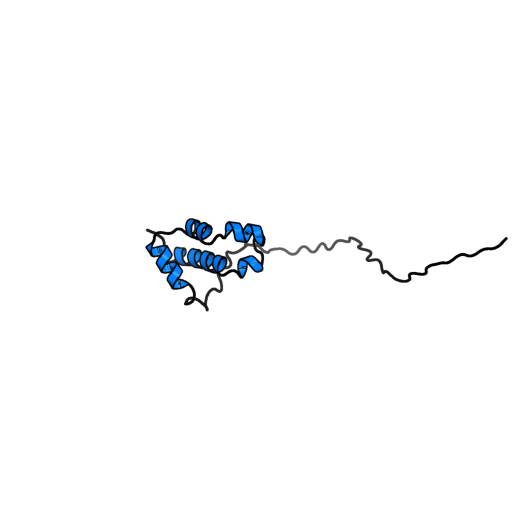02 3.593 1.00 90.88 98 LYS A N 1
ATOM 773 C CA . LYS A 1 98 ? 0.328 2.982 4.740 1.00 90.88 98 LYS A CA 1
ATOM 774 C C . LYS A 1 98 ? 0.279 4.439 5.192 1.00 90.88 98 LYS A C 1
ATOM 776 O O . LYS A 1 98 ? 0.406 4.675 6.387 1.00 90.88 98 LYS A O 1
ATOM 781 N N . GLU A 1 99 ? 0.176 5.386 4.264 1.00 91.81 99 GLU A N 1
ATOM 782 C CA . GLU A 1 99 ? 0.036 6.806 4.602 1.00 91.81 99 GLU A CA 1
ATOM 783 C C . GLU A 1 99 ? -1.376 7.105 5.119 1.00 91.81 99 GLU A C 1
ATOM 785 O O . GLU A 1 99 ? -1.509 7.778 6.136 1.00 91.81 99 GLU A O 1
ATOM 790 N N . TYR A 1 100 ? -2.408 6.514 4.509 1.00 90.06 100 TYR A N 1
ATOM 791 C CA . TYR A 1 100 ? -3.798 6.609 4.964 1.00 90.06 100 TYR A CA 1
ATOM 792 C C . TYR A 1 100 ? -3.960 6.157 6.421 1.00 90.06 100 TYR A C 1
ATOM 794 O O . TYR A 1 100 ? -4.590 6.843 7.216 1.00 90.06 100 TYR A O 1
ATOM 802 N N . LEU A 1 101 ? -3.303 5.060 6.810 1.00 90.62 101 LEU A N 1
ATOM 803 C CA . LEU A 1 101 ? -3.324 4.552 8.185 1.00 90.62 101 LEU A CA 1
ATOM 804 C C . LEU A 1 101 ? -2.656 5.478 9.216 1.00 90.62 101 LEU A C 1
ATOM 806 O O . LEU A 1 101 ? -2.868 5.308 10.413 1.00 90.62 101 LEU A O 1
ATOM 810 N N . LYS A 1 102 ? -1.829 6.445 8.791 1.00 90.06 102 LYS A N 1
ATOM 811 C CA . LYS A 1 102 ? -1.257 7.443 9.713 1.00 90.06 102 LYS A CA 1
ATOM 812 C C . LYS A 1 102 ? -2.290 8.487 10.122 1.00 90.06 102 LYS A C 1
ATOM 814 O O . LYS A 1 102 ? -2.197 9.021 11.221 1.00 90.06 102 LYS A O 1
ATOM 819 N N . THR A 1 103 ? -3.226 8.802 9.229 1.00 90.56 103 THR A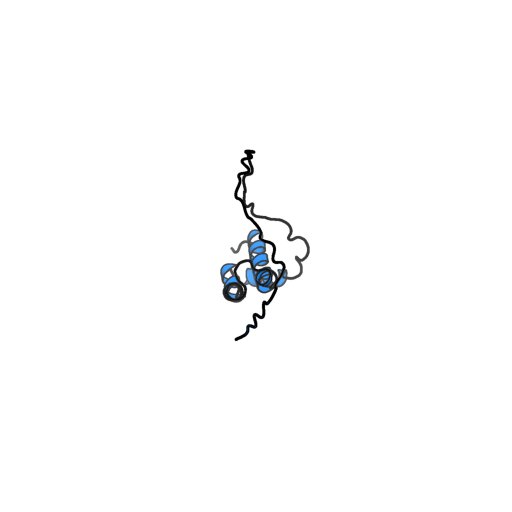 N 1
ATOM 820 C CA . THR A 1 103 ? -4.314 9.756 9.477 1.00 90.56 103 THR A CA 1
ATOM 821 C C . THR A 1 103 ? -5.594 9.063 9.945 1.00 90.56 103 THR A C 1
ATOM 823 O O . THR A 1 103 ? -6.410 9.695 10.605 1.00 90.56 103 THR A O 1
ATOM 826 N N . HIS A 1 104 ? -5.735 7.767 9.658 1.00 88.94 104 HIS A N 1
ATOM 827 C CA . HIS A 1 104 ? -6.849 6.908 10.052 1.00 88.94 104 HIS A CA 1
ATOM 828 C C . HIS A 1 104 ? -6.286 5.649 10.731 1.00 88.94 104 HIS A C 1
ATOM 830 O O . HIS A 1 104 ? -6.090 4.628 10.068 1.00 88.94 104 HIS A O 1
ATOM 836 N N . PRO A 1 105 ? -5.906 5.729 12.018 1.00 85.88 105 PRO A N 1
ATOM 837 C CA . PRO A 1 105 ? -5.432 4.560 12.742 1.00 85.88 105 PRO A CA 1
ATOM 838 C C . PRO A 1 105 ? -6.563 3.534 12.888 1.00 85.88 105 PRO A C 1
ATOM 840 O O . PRO A 1 105 ? -7.715 3.900 13.110 1.00 85.88 105 PRO A O 1
ATOM 843 N N . LEU A 1 106 ? -6.210 2.252 12.776 1.00 83.12 106 LEU A N 1
ATOM 844 C CA . LEU A 1 106 ? -7.114 1.156 13.124 1.00 83.12 106 LEU A CA 1
ATOM 845 C C . LEU A 1 106 ? -7.292 1.152 14.648 1.00 83.12 106 LEU A C 1
ATOM 847 O O . LEU A 1 106 ? -6.285 1.198 15.360 1.00 83.12 106 LEU A O 1
ATOM 851 N N . ASP A 1 107 ? -8.545 1.139 15.100 1.00 74.38 107 ASP A N 1
ATOM 852 C CA . ASP A 1 107 ? -8.944 1.086 16.517 1.00 74.38 107 ASP A CA 1
ATOM 853 C C . ASP A 1 107 ? -8.742 -0.319 17.116 1.00 74.38 107 ASP A C 1
ATOM 855 O O . ASP A 1 107 ? -9.004 -1.315 16.395 1.00 74.38 107 ASP A O 1
#

Foldseek 3Di:
DDDDDDDDDDDDDDDPPDDDDDDDDDDDDDDPPPPPPPDDPPDPCPPQVVVLVVCLVVLHDLVNLCVVLVLVVLCVVQPDPHPSSVPDPSNVNSVVSVVVCVVVPRD

Radius of gyration: 27.79 Å; chains: 1; bounding box: 77×42×66 Å

Organism: NCBI:txid4796